Protein AF-A0A2V5MDM6-F1 (afdb_monomer_lite)

pLDDT: mean 81.7, std 13.27, range [51.66, 94.19]

Radius of gyration: 13.19 Å; chains: 1; bounding box: 29×19×34 Å

Secondary structure (DSSP, 8-state):
--HHHHHHHHHHHGGGEEEEEEEEEPPP--TT---TTTTSPEEEEEE-GGGHHHHHHHHHHHHHS---

Structure (mmCIF, N/CA/C/O backbone):
data_AF-A0A2V5MDM6-F1
#
_entry.id   AF-A0A2V5MDM6-F1
#
loop_
_atom_site.group_PDB
_atom_site.id
_atom_site.type_symbol
_atom_site.label_atom_id
_atom_site.label_alt_id
_atom_site.label_comp_id
_atom_site.label_asym_id
_atom_site.label_entity_id
_atom_site.label_seq_id
_atom_site.pdbx_PDB_ins_code
_atom_site.Cartn_x
_atom_site.Cartn_y
_atom_site.Cartn_z
_atom_site.occupancy
_atom_site.B_iso_or_equiv
_atom_site.auth_seq_id
_atom_site.auth_comp_id
_atom_site.auth_asym_id
_atom_site.auth_atom_id
_atom_site.pdbx_PDB_model_num
ATOM 1 N N . MET A 1 1 ? 12.002 -0.145 -7.809 1.00 73.88 1 MET A N 1
ATOM 2 C CA . MET A 1 1 ? 11.533 -0.564 -6.456 1.00 73.88 1 MET A CA 1
ATOM 3 C C . MET A 1 1 ? 11.679 -2.070 -6.363 1.00 73.88 1 MET A C 1
ATOM 5 O O . MET A 1 1 ? 11.231 -2.751 -7.280 1.00 73.88 1 MET A O 1
ATOM 9 N N . SER A 1 2 ? 12.335 -2.575 -5.317 1.00 83.19 2 SER A N 1
ATOM 10 C CA . SER A 1 2 ? 12.591 -4.013 -5.154 1.00 83.19 2 SER A CA 1
ATOM 11 C C . SER A 1 2 ? 11.336 -4.794 -4.736 1.00 83.19 2 SER A C 1
ATOM 13 O O . SER A 1 2 ? 10.391 -4.230 -4.181 1.00 83.19 2 SER A O 1
ATOM 15 N N . ASN A 1 3 ? 11.344 -6.113 -4.963 1.00 84.94 3 ASN A N 1
ATOM 16 C CA . ASN A 1 3 ? 10.265 -7.009 -4.526 1.00 84.94 3 ASN A CA 1
ATOM 17 C C . ASN A 1 3 ? 10.095 -7.012 -2.996 1.00 84.94 3 ASN A C 1
ATOM 19 O O . ASN A 1 3 ? 8.977 -7.099 -2.499 1.00 84.94 3 ASN A O 1
ATOM 23 N N . GLU A 1 4 ? 11.190 -6.862 -2.248 1.00 87.25 4 GLU A N 1
ATOM 24 C CA . GLU A 1 4 ? 11.172 -6.783 -0.782 1.00 87.25 4 GLU A CA 1
ATOM 25 C C . GLU A 1 4 ? 10.467 -5.516 -0.288 1.00 87.25 4 GLU A C 1
ATOM 27 O O . GLU A 1 4 ? 9.581 -5.593 0.561 1.00 87.25 4 GLU A O 1
ATOM 32 N N . ALA A 1 5 ? 10.788 -4.358 -0.877 1.00 86.38 5 ALA A N 1
ATOM 33 C CA . ALA A 1 5 ? 10.114 -3.099 -0.561 1.00 86.38 5 ALA A CA 1
ATOM 34 C C . ALA A 1 5 ? 8.613 -3.163 -0.885 1.00 86.38 5 ALA A C 1
ATOM 36 O O . ALA A 1 5 ? 7.785 -2.570 -0.194 1.00 86.38 5 ALA A O 1
ATOM 37 N N . PHE A 1 6 ? 8.248 -3.922 -1.919 1.00 88.31 6 PHE A N 1
ATOM 38 C CA . PHE A 1 6 ? 6.856 -4.138 -2.283 1.00 88.31 6 PHE A CA 1
ATOM 39 C C . PHE A 1 6 ? 6.094 -5.032 -1.301 1.00 88.31 6 PHE A C 1
ATOM 41 O O . PHE A 1 6 ? 4.949 -4.735 -0.949 1.00 88.31 6 PHE A O 1
ATOM 48 N N . ALA A 1 7 ? 6.724 -6.114 -0.842 1.00 90.81 7 ALA A N 1
ATOM 49 C CA . ALA A 1 7 ? 6.157 -6.982 0.182 1.00 90.81 7 ALA A CA 1
ATOM 50 C C . ALA A 1 7 ? 5.972 -6.224 1.510 1.00 90.81 7 ALA A C 1
ATOM 52 O O . ALA A 1 7 ? 4.922 -6.339 2.144 1.00 90.81 7 ALA A O 1
ATOM 53 N N . ASP A 1 8 ? 6.943 -5.385 1.891 1.00 91.25 8 ASP A N 1
ATOM 54 C CA . ASP A 1 8 ? 6.846 -4.515 3.070 1.00 91.25 8 ASP A CA 1
ATOM 55 C C . ASP A 1 8 ? 5.664 -3.536 2.974 1.00 91.25 8 ASP A C 1
ATOM 57 O O . ASP A 1 8 ? 4.868 -3.420 3.909 1.00 91.25 8 ASP A O 1
ATOM 61 N N . LEU A 1 9 ? 5.486 -2.890 1.816 1.00 91.50 9 LEU A N 1
ATOM 62 C CA . LEU A 1 9 ? 4.341 -2.013 1.547 1.00 91.50 9 LEU A CA 1
ATOM 63 C C . LEU A 1 9 ? 3.005 -2.739 1.750 1.00 91.50 9 LEU A C 1
ATOM 65 O O . LEU A 1 9 ? 2.121 -2.223 2.438 1.00 91.50 9 LEU A O 1
ATOM 69 N N . ASN A 1 10 ? 2.866 -3.946 1.200 1.00 93.12 10 ASN A N 1
ATOM 70 C CA . ASN A 1 10 ? 1.653 -4.744 1.359 1.00 93.12 10 ASN A CA 1
ATOM 71 C C . ASN A 1 10 ? 1.383 -5.127 2.818 1.00 93.12 10 ASN A C 1
ATOM 73 O O . ASN A 1 10 ? 0.243 -5.039 3.271 1.00 93.12 10 ASN A O 1
ATOM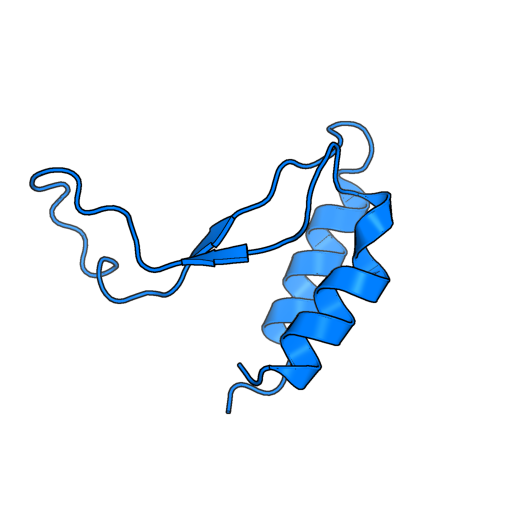 77 N N . ASN A 1 11 ? 2.420 -5.468 3.584 1.00 93.62 11 ASN A N 1
ATOM 78 C CA . ASN A 1 11 ? 2.276 -5.788 5.003 1.00 93.62 11 ASN A CA 1
ATOM 79 C C . ASN A 1 11 ? 1.869 -4.563 5.837 1.00 93.62 11 ASN A C 1
ATOM 81 O O . ASN A 1 11 ? 0.946 -4.641 6.649 1.00 93.62 11 ASN A O 1
ATOM 85 N N . ARG A 1 12 ? 2.517 -3.413 5.621 1.00 94.19 12 ARG A N 1
ATOM 86 C CA . ARG A 1 12 ? 2.321 -2.194 6.428 1.00 94.19 12 ARG A CA 1
ATOM 87 C C . ARG A 1 12 ? 1.010 -1.467 6.165 1.00 94.19 12 ARG A C 1
ATOM 89 O O . ARG A 1 12 ? 0.544 -0.743 7.047 1.00 94.19 12 ARG A O 1
ATOM 96 N N . PHE A 1 13 ? 0.456 -1.624 4.965 1.00 94.06 13 PHE A N 1
ATOM 97 C CA . PHE A 1 13 ? -0.723 -0.895 4.497 1.00 94.06 13 PHE A CA 1
ATOM 98 C C . PHE A 1 13 ? -1.904 -1.812 4.159 1.00 94.06 13 PHE A C 1
ATOM 100 O O . PHE A 1 13 ? -2.898 -1.354 3.601 1.00 94.06 13 PHE A O 1
ATOM 107 N N . ARG A 1 14 ? -1.872 -3.092 4.550 1.00 92.62 14 ARG A N 1
ATOM 108 C CA . ARG A 1 14 ? -3.020 -4.001 4.381 1.00 92.62 14 ARG A CA 1
ATOM 109 C C . ARG A 1 14 ? -4.301 -3.451 5.004 1.00 92.62 14 ARG A C 1
ATOM 111 O O . ARG A 1 14 ? -5.391 -3.649 4.481 1.00 92.62 14 ARG A O 1
ATOM 118 N N . ASP A 1 15 ? -4.161 -2.724 6.108 1.00 91.81 15 ASP A N 1
ATOM 119 C CA . ASP A 1 15 ? -5.267 -2.155 6.869 1.00 91.81 15 ASP A CA 1
ATOM 120 C C . ASP A 1 15 ? -6.045 -1.069 6.106 1.00 91.81 15 ASP A C 1
ATOM 122 O O . ASP A 1 15 ? -7.189 -0.777 6.451 1.00 91.81 15 ASP A O 1
ATOM 126 N N . ILE A 1 16 ? -5.452 -0.476 5.065 1.00 92.25 16 ILE A N 1
ATOM 127 C CA . ILE A 1 16 ? -6.116 0.540 4.243 1.00 92.25 16 ILE A CA 1
ATOM 128 C C . ILE A 1 16 ? -6.749 -0.015 2.978 1.00 92.25 16 ILE A C 1
ATOM 130 O O . ILE A 1 16 ? -7.396 0.743 2.256 1.00 92.25 16 ILE A O 1
ATOM 134 N N . LEU A 1 17 ? -6.594 -1.309 2.709 1.00 91.62 17 LEU A N 1
ATOM 135 C CA . LEU A 1 17 ? -7.150 -1.958 1.533 1.00 91.62 17 LEU A CA 1
ATOM 136 C C . LEU A 1 17 ? -8.555 -2.471 1.838 1.00 91.62 17 LEU A C 1
ATOM 138 O O . LEU A 1 17 ? -8.785 -3.166 2.822 1.00 91.62 17 LEU A O 1
ATOM 142 N N . ARG A 1 18 ? -9.514 -2.143 0.971 1.00 89.56 18 ARG A N 1
ATOM 143 C CA . ARG A 1 18 ? -10.876 -2.685 1.049 1.00 89.56 18 ARG A CA 1
ATOM 144 C C . ARG A 1 18 ? -10.897 -4.180 0.723 1.00 89.56 18 ARG A C 1
ATOM 146 O O . ARG A 1 18 ? -11.696 -4.913 1.292 1.00 89.56 18 ARG A O 1
ATOM 153 N N . ALA A 1 19 ? -10.060 -4.598 -0.219 1.00 87.50 19 ALA A N 1
ATOM 154 C CA . ALA A 1 19 ? -9.885 -5.976 -0.649 1.00 87.50 19 ALA A CA 1
ATOM 155 C C . ALA A 1 19 ? -8.551 -6.113 -1.398 1.00 87.50 19 ALA A C 1
ATOM 157 O O . ALA A 1 19 ? -8.047 -5.128 -1.946 1.00 87.50 19 ALA A O 1
ATOM 158 N N . GLY A 1 20 ? -8.030 -7.340 -1.459 1.00 89.69 20 GLY A N 1
ATOM 159 C CA . GLY A 1 20 ? -6.827 -7.672 -2.220 1.00 89.69 20 GLY A CA 1
ATOM 160 C C . GLY A 1 20 ? -5.541 -7.109 -1.617 1.00 89.69 20 GLY A C 1
ATOM 161 O O . GLY A 1 20 ? -5.410 -6.975 -0.400 1.00 89.69 20 GLY A O 1
ATOM 162 N N . GLU A 1 21 ? -4.599 -6.804 -2.502 1.00 91.75 21 GLU A N 1
ATOM 163 C CA . GLU A 1 21 ? -3.257 -6.317 -2.201 1.00 91.75 21 GLU A CA 1
ATOM 164 C C . GLU A 1 21 ? -2.903 -5.153 -3.139 1.00 91.75 21 GLU A C 1
ATOM 166 O O . GLU A 1 21 ? -3.553 -4.934 -4.165 1.00 91.75 21 GLU A O 1
ATOM 171 N N . ILE A 1 22 ? -1.883 -4.380 -2.781 1.00 91.19 22 ILE A N 1
ATOM 172 C CA . ILE A 1 22 ? -1.261 -3.427 -3.694 1.00 91.19 22 ILE A CA 1
ATOM 173 C C . ILE A 1 22 ? -0.570 -4.250 -4.779 1.00 91.19 22 ILE A C 1
ATOM 175 O O . ILE A 1 22 ? 0.264 -5.094 -4.460 1.00 91.19 22 ILE A O 1
ATOM 179 N N . VAL A 1 23 ? -0.898 -3.995 -6.049 1.00 89.75 23 VAL A N 1
ATOM 180 C CA . VAL A 1 23 ? -0.278 -4.645 -7.216 1.00 89.75 23 VAL A CA 1
ATOM 181 C C . VAL A 1 23 ? 0.460 -3.618 -8.073 1.00 89.75 23 VAL A C 1
ATOM 183 O O . VAL A 1 23 ? -0.045 -2.521 -8.310 1.00 89.75 23 VAL A O 1
ATOM 186 N N . GLN A 1 24 ? 1.651 -3.968 -8.564 1.00 86.50 24 GLN A N 1
ATOM 187 C CA . GLN A 1 24 ? 2.361 -3.162 -9.555 1.00 86.50 24 GLN A CA 1
ATOM 188 C C . GLN A 1 24 ? 2.023 -3.676 -10.960 1.00 86.50 24 GLN A C 1
ATOM 190 O O . GLN A 1 24 ? 2.146 -4.875 -11.244 1.00 86.50 24 GLN A O 1
ATOM 195 N N . ARG A 1 25 ? 1.571 -2.784 -11.844 1.00 81.50 25 ARG A N 1
ATOM 196 C CA . ARG A 1 25 ? 1.225 -3.100 -13.237 1.00 81.50 25 ARG A CA 1
ATOM 197 C C . ARG A 1 25 ? 1.694 -1.985 -14.165 1.00 81.50 25 ARG A C 1
ATOM 199 O O . ARG A 1 25 ? 1.746 -0.822 -13.772 1.00 81.50 25 ARG A O 1
ATOM 206 N N . VAL A 1 26 ? 2.039 -2.351 -15.396 1.00 70.69 26 VAL A N 1
ATOM 207 C CA . VAL A 1 26 ? 2.188 -1.374 -16.483 1.00 70.69 26 VAL A CA 1
ATOM 208 C C . VAL A 1 26 ? 0.802 -0.805 -16.781 1.00 70.69 26 VAL A C 1
ATOM 210 O O . VAL A 1 26 ? -0.203 -1.489 -16.554 1.00 70.69 26 VAL A O 1
ATOM 213 N N . ALA A 1 27 ? 0.734 0.457 -17.209 1.00 64.25 27 ALA A N 1
ATOM 214 C CA . ALA A 1 27 ? -0.525 1.059 -17.621 1.00 64.25 27 ALA A CA 1
ATOM 215 C C . ALA A 1 27 ? -1.241 0.118 -18.610 1.00 64.25 27 ALA A C 1
ATOM 217 O O . ALA A 1 27 ? -0.603 -0.340 -19.561 1.00 64.25 27 ALA A O 1
ATOM 218 N N . PRO A 1 28 ? -2.527 -0.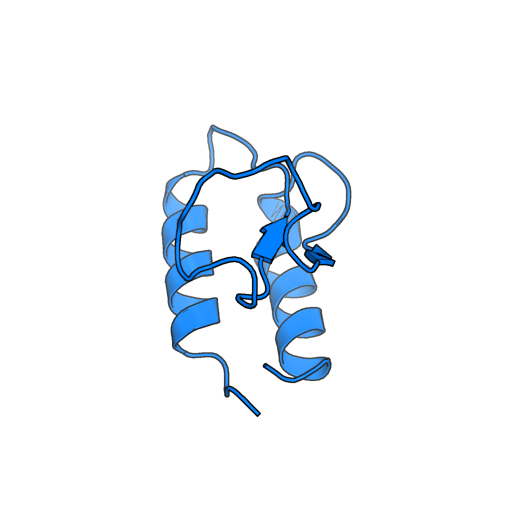226 -18.400 1.00 59.62 28 PRO A N 1
ATOM 219 C CA . PRO A 1 28 ? -3.268 -0.921 -19.440 1.00 59.62 28 PRO A CA 1
ATOM 220 C C . PRO A 1 28 ? -3.252 -0.013 -20.667 1.00 59.62 28 PRO A C 1
ATOM 222 O O . PRO A 1 28 ? -3.612 1.159 -20.547 1.00 59.62 28 PRO A O 1
ATOM 225 N N . GLY A 1 29 ? -2.780 -0.533 -21.802 1.00 59.78 29 GLY A N 1
ATOM 226 C CA . GLY A 1 29 ? -2.770 0.193 -23.066 1.00 59.78 29 GLY A CA 1
ATOM 227 C C . GLY A 1 29 ? -4.201 0.566 -23.424 1.00 59.78 29 GLY A C 1
ATOM 228 O O . GLY A 1 29 ? -4.949 -0.263 -23.934 1.00 59.78 29 GLY A O 1
ATOM 229 N N . LYS A 1 30 ? -4.609 1.780 -23.066 1.00 52.91 30 LYS A N 1
ATOM 230 C CA . LYS A 1 30 ? -5.824 2.408 -23.560 1.00 52.91 30 LYS A CA 1
ATOM 231 C C . LYS A 1 30 ? -5.388 3.466 -24.556 1.00 52.91 30 LYS A C 1
ATOM 233 O O . LYS A 1 30 ? -4.434 4.194 -24.300 1.00 52.91 30 LYS A O 1
ATOM 238 N N . GLU A 1 31 ? -6.066 3.428 -25.690 1.00 51.66 31 GLU A N 1
ATOM 239 C CA . GLU A 1 31 ? -5.814 4.175 -26.913 1.00 51.66 31 GLU A CA 1
ATOM 240 C C . GLU A 1 31 ? -5.492 5.650 -26.623 1.00 51.66 31 GLU A C 1
ATOM 242 O O . GLU A 1 31 ? -6.305 6.363 -26.047 1.00 51.66 31 GLU A O 1
ATOM 247 N N . ASP A 1 32 ? -4.279 6.058 -26.999 1.00 55.78 32 ASP A N 1
ATOM 248 C CA . ASP A 1 32 ? -3.889 7.423 -27.371 1.00 55.78 32 ASP A CA 1
ATOM 249 C C . ASP A 1 32 ? -4.240 8.592 -26.422 1.00 55.78 32 ASP A C 1
ATOM 251 O O . ASP A 1 32 ? -4.450 9.721 -26.859 1.00 55.78 32 ASP A O 1
ATOM 255 N N . ASP A 1 33 ? -4.219 8.383 -25.102 1.00 53.12 33 ASP A N 1
ATOM 256 C CA . ASP A 1 33 ? -4.058 9.502 -24.161 1.00 53.12 33 ASP A CA 1
ATOM 257 C C . ASP A 1 33 ? -2.570 9.888 -24.177 1.00 53.12 33 ASP A C 1
ATOM 259 O O . ASP A 1 33 ? -1.797 9.356 -23.381 1.00 53.1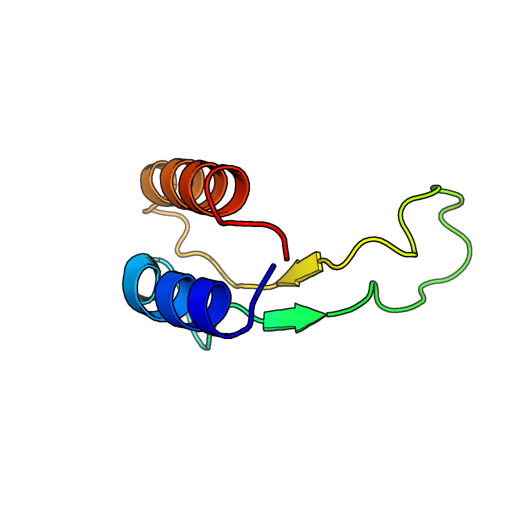2 33 ASP A O 1
ATOM 263 N N . GLY A 1 34 ? -2.165 10.735 -25.133 1.00 53.78 34 GLY A N 1
ATOM 264 C CA . GLY A 1 34 ? -0.793 11.165 -25.462 1.00 53.78 34 GLY A CA 1
ATOM 265 C C . GLY A 1 34 ? 0.040 11.760 -24.314 1.00 53.78 34 GLY A C 1
ATOM 266 O O . GLY A 1 34 ? 0.491 12.900 -24.377 1.00 53.78 34 GLY A O 1
ATOM 267 N N . PHE A 1 35 ? 0.266 10.983 -23.260 1.00 59.09 35 PHE A N 1
ATOM 268 C CA . PHE A 1 35 ? 1.060 11.318 -22.093 1.00 59.09 35 PHE A CA 1
ATOM 269 C C . PHE A 1 35 ? 2.293 10.420 -22.050 1.00 59.09 35 PHE A C 1
ATOM 271 O O . PHE A 1 35 ? 2.185 9.195 -22.111 1.00 59.09 35 PHE A O 1
ATOM 278 N N . GLU A 1 36 ? 3.459 11.022 -21.812 1.00 60.88 36 GLU A N 1
ATOM 279 C CA . GLU A 1 36 ? 4.775 10.368 -21.666 1.00 60.88 36 G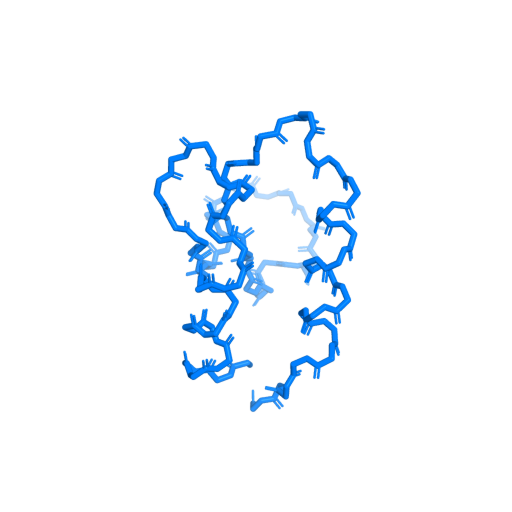LU A CA 1
ATOM 280 C C . GLU A 1 36 ? 4.902 9.451 -20.424 1.00 60.88 36 GLU A C 1
ATOM 282 O O . GLU A 1 36 ? 5.979 9.224 -19.884 1.00 60.88 36 GLU A O 1
ATOM 287 N N . THR A 1 37 ? 3.785 8.929 -19.916 1.00 63.66 37 THR A N 1
ATOM 288 C CA . THR A 1 37 ? 3.695 8.147 -18.675 1.00 63.66 37 THR A CA 1
ATOM 289 C C . THR A 1 37 ? 3.312 6.686 -18.908 1.00 63.66 37 THR A C 1
ATOM 291 O O . THR A 1 37 ? 3.071 5.955 -17.944 1.00 63.66 37 THR A O 1
ATOM 294 N N . LEU A 1 38 ? 3.253 6.246 -20.169 1.00 65.12 38 LEU A N 1
ATOM 295 C CA . LEU A 1 38 ? 2.925 4.865 -20.543 1.00 65.12 38 LEU A CA 1
ATOM 296 C C . LEU A 1 38 ? 3.917 3.854 -19.946 1.00 65.12 38 LEU A C 1
ATOM 298 O O . LEU A 1 38 ? 3.499 2.809 -19.446 1.00 65.12 38 LEU A O 1
ATOM 302 N N . ASP A 1 39 ? 5.200 4.217 -19.890 1.00 69.81 39 ASP A N 1
ATOM 303 C CA . ASP A 1 39 ? 6.267 3.362 -19.354 1.00 69.81 39 ASP A CA 1
ATOM 304 C C . ASP A 1 39 ? 6.351 3.372 -17.818 1.00 69.81 39 ASP A C 1
ATOM 306 O O . ASP A 1 39 ? 7.067 2.569 -17.209 1.00 69.81 39 ASP A O 1
ATOM 310 N N . LEU A 1 40 ? 5.603 4.258 -17.150 1.00 75.56 40 LEU A N 1
ATOM 311 C CA . LEU A 1 40 ? 5.622 4.343 -15.696 1.00 75.56 40 LEU A CA 1
ATOM 312 C C . LEU A 1 40 ? 4.807 3.206 -15.080 1.00 75.56 40 LEU A C 1
ATOM 314 O O . LEU A 1 40 ? 3.599 3.056 -15.289 1.00 75.56 40 LEU A O 1
ATOM 318 N N . ARG A 1 41 ? 5.475 2.420 -14.232 1.00 79.50 41 ARG A N 1
ATOM 319 C CA . ARG A 1 41 ? 4.823 1.375 -13.441 1.00 79.50 41 ARG A CA 1
ATOM 320 C C . ARG A 1 41 ? 3.844 1.997 -12.447 1.00 79.50 41 ARG A C 1
ATOM 322 O O . ARG A 1 41 ? 4.230 2.811 -11.611 1.00 79.50 41 ARG A O 1
ATOM 329 N N . ARG A 1 42 ? 2.588 1.554 -12.485 1.00 85.12 42 ARG A N 1
ATOM 330 C CA . ARG A 1 42 ? 1.508 2.031 -11.615 1.00 85.12 42 ARG A CA 1
ATOM 331 C C . ARG A 1 42 ? 1.303 1.082 -10.442 1.00 85.12 42 ARG A C 1
ATOM 333 O O . ARG A 1 42 ? 1.407 -0.136 -10.593 1.00 85.12 42 ARG A O 1
ATOM 340 N N . LEU A 1 43 ? 0.973 1.647 -9.285 1.00 88.38 43 LEU A N 1
ATOM 341 C CA . LEU A 1 43 ? 0.472 0.905 -8.132 1.00 88.38 43 LEU A CA 1
ATOM 342 C C . LEU A 1 43 ? -1.055 0.957 -8.143 1.00 88.38 43 LEU A C 1
ATOM 344 O O . LEU A 1 43 ? -1.638 2.039 -8.151 1.00 88.38 43 LEU A O 1
ATOM 348 N N . ILE A 1 44 ? -1.694 -0.208 -8.158 1.00 88.06 44 ILE A N 1
ATOM 349 C CA . ILE A 1 44 ? -3.150 -0.349 -8.195 1.00 88.06 44 ILE A CA 1
ATOM 350 C C . ILE A 1 44 ? -3.596 -0.983 -6.882 1.00 88.06 44 ILE A C 1
ATOM 352 O O . ILE A 1 44 ? -3.072 -2.018 -6.476 1.00 88.06 44 ILE A O 1
ATOM 356 N N . PHE A 1 45 ? -4.558 -0.351 -6.215 1.00 90.81 45 PHE A N 1
ATOM 357 C CA . PHE A 1 45 ? -5.168 -0.843 -4.985 1.00 90.81 45 PHE A CA 1
ATOM 358 C C . PHE A 1 45 ? -6.511 -0.146 -4.736 1.00 90.81 45 PHE A C 1
ATOM 360 O O . PHE A 1 45 ? -6.767 0.934 -5.268 1.00 90.81 45 PHE A O 1
ATOM 367 N N . THR A 1 46 ? -7.373 -0.749 -3.913 1.00 90.88 46 THR A N 1
ATOM 368 C CA . THR A 1 46 ? -8.681 -0.168 -3.562 1.00 90.88 46 THR A CA 1
ATOM 369 C C . THR A 1 46 ? -8.667 0.324 -2.115 1.00 90.88 46 THR A C 1
ATOM 371 O O . THR A 1 46 ? -8.765 -0.505 -1.208 1.00 90.88 46 THR A O 1
ATOM 374 N N . PRO A 1 47 ? -8.565 1.641 -1.855 1.00 90.19 47 PRO A N 1
ATOM 375 C CA . PRO A 1 47 ? -8.479 2.148 -0.494 1.00 90.19 47 PRO A CA 1
ATOM 376 C C . PRO A 1 47 ? -9.833 2.177 0.231 1.00 90.19 47 PRO A C 1
ATOM 378 O O . PRO A 1 47 ? -10.895 2.407 -0.357 1.00 90.19 47 PRO A O 1
ATOM 381 N N . ILE A 1 48 ? -9.795 2.029 1.553 1.00 91.38 48 ILE A N 1
ATOM 382 C CA . ILE A 1 48 ? -10.910 2.356 2.443 1.00 91.38 48 ILE A CA 1
ATOM 383 C C . ILE A 1 48 ? -10.984 3.882 2.575 1.00 91.38 48 ILE A C 1
ATOM 385 O O . ILE A 1 48 ? -10.095 4.509 3.149 1.00 91.38 48 ILE A O 1
ATOM 389 N N . ARG A 1 49 ? -12.070 4.489 2.077 1.00 85.88 49 ARG A N 1
ATOM 390 C CA . ARG A 1 49 ? -12.234 5.956 2.006 1.00 85.88 49 ARG A CA 1
ATOM 391 C C . ARG A 1 49 ? -12.050 6.683 3.344 1.00 85.88 49 ARG A C 1
ATOM 393 O O . ARG A 1 49 ? -11.527 7.788 3.354 1.00 85.88 49 ARG A O 1
ATOM 400 N N . SER A 1 50 ? -12.435 6.067 4.463 1.00 90.44 50 SER A N 1
ATOM 401 C CA . SER A 1 50 ? -12.300 6.669 5.798 1.00 90.44 50 SER A CA 1
ATOM 402 C C . SER A 1 50 ? -10.857 6.729 6.320 1.00 90.44 50 SER A C 1
ATOM 404 O O . SER A 1 50 ? -10.607 7.391 7.321 1.00 90.44 50 SER A O 1
ATOM 406 N N . ARG A 1 51 ? -9.889 6.080 5.655 1.00 87.62 51 ARG A N 1
ATOM 407 C CA . ARG A 1 51 ? -8.477 6.012 6.078 1.00 87.62 51 ARG A CA 1
ATOM 408 C C . ARG A 1 51 ? -7.558 6.902 5.232 1.00 87.62 51 ARG A C 1
ATOM 410 O O . ARG A 1 51 ? -6.414 6.545 4.960 1.00 87.62 51 ARG A O 1
ATOM 417 N N . PHE A 1 52 ? -8.039 8.076 4.821 1.00 83.44 52 PHE A N 1
ATOM 418 C CA . PHE A 1 52 ? -7.306 8.971 3.914 1.00 83.44 52 PHE A CA 1
ATOM 419 C C . PHE A 1 52 ? -5.948 9.451 4.463 1.00 83.44 52 PHE A C 1
ATOM 421 O O . PHE A 1 52 ? -4.982 9.548 3.714 1.00 83.44 52 PHE A O 1
ATOM 428 N N . GLY A 1 53 ? -5.809 9.657 5.777 1.00 89.56 53 GLY A N 1
ATOM 429 C CA . GLY A 1 53 ? -4.510 10.013 6.370 1.00 89.56 53 GLY A CA 1
ATOM 430 C C . GLY A 1 53 ? -3.423 8.951 6.141 1.00 89.56 53 GLY A C 1
ATOM 431 O O . GLY A 1 53 ? -2.261 9.278 5.907 1.00 89.56 53 GLY A O 1
ATOM 432 N N . ARG A 1 54 ? -3.799 7.666 6.115 1.00 92.50 54 ARG A N 1
ATOM 433 C CA . ARG A 1 54 ? -2.862 6.565 5.846 1.00 92.50 54 ARG A CA 1
ATOM 434 C C . ARG A 1 54 ? -2.463 6.471 4.371 1.00 92.50 54 ARG A C 1
ATOM 436 O O . ARG A 1 54 ? -1.360 6.014 4.094 1.00 92.50 54 ARG A O 1
ATOM 443 N N . LEU A 1 55 ? -3.285 6.961 3.437 1.00 90.19 55 LEU A N 1
ATOM 444 C CA . LEU A 1 55 ? -2.882 7.108 2.029 1.00 90.19 55 LEU A CA 1
ATOM 445 C C . LEU A 1 55 ? -1.686 8.059 1.891 1.00 90.19 55 LEU A C 1
ATOM 447 O O . LEU A 1 55 ? -0.771 7.780 1.121 1.00 90.19 55 LEU A O 1
ATOM 451 N N . ARG A 1 56 ? -1.639 9.145 2.674 1.00 91.19 56 ARG A N 1
ATOM 452 C CA . ARG A 1 56 ? -0.480 10.049 2.668 1.00 91.19 56 ARG A CA 1
ATOM 453 C C . ARG A 1 56 ? 0.792 9.339 3.136 1.00 91.19 56 ARG A C 1
ATOM 455 O O . ARG A 1 56 ? 1.819 9.474 2.476 1.00 91.19 56 ARG A O 1
ATOM 462 N N . GLN A 1 57 ? 0.696 8.546 4.206 1.00 93.25 57 GLN A N 1
ATOM 463 C CA . GLN A 1 57 ? 1.810 7.738 4.720 1.00 93.25 57 GLN A CA 1
ATOM 464 C C . GLN A 1 57 ? 2.268 6.664 3.724 1.00 93.25 57 GLN A C 1
ATOM 466 O O . GLN A 1 57 ? 3.460 6.383 3.642 1.00 93.25 57 GLN A O 1
ATOM 471 N N . LEU A 1 58 ? 1.340 6.076 2.959 1.00 92.69 58 LEU A N 1
ATOM 472 C CA . LEU A 1 58 ? 1.667 5.149 1.874 1.00 92.69 58 LEU A CA 1
ATOM 473 C C . LEU A 1 58 ? 2.538 5.843 0.819 1.00 92.69 58 LEU A C 1
ATOM 475 O O . LEU A 1 58 ? 3.568 5.301 0.430 1.00 92.69 58 LEU A O 1
ATOM 479 N N . ILE A 1 59 ? 2.164 7.055 0.403 1.00 90.31 59 ILE A N 1
ATOM 480 C CA . ILE A 1 59 ? 2.944 7.853 -0.554 1.00 90.31 59 ILE A CA 1
ATOM 481 C C . ILE A 1 59 ? 4.345 8.157 -0.001 1.00 90.31 59 ILE A C 1
ATOM 483 O O . ILE A 1 59 ? 5.329 7.995 -0.718 1.00 90.31 59 ILE A O 1
ATOM 487 N N . ASP A 1 60 ? 4.464 8.530 1.278 1.00 92.69 60 ASP A N 1
ATOM 488 C CA . ASP A 1 6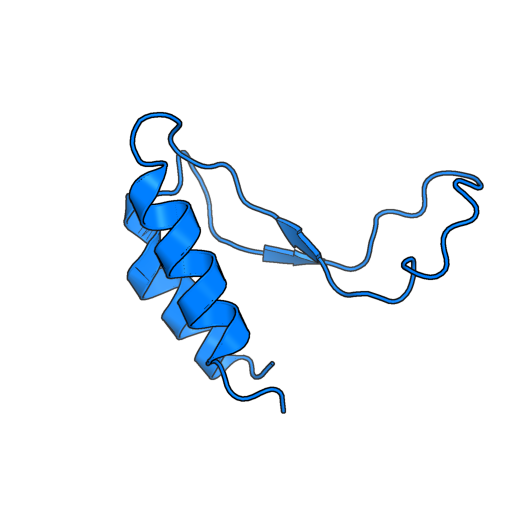0 ? 5.775 8.770 1.903 1.00 92.69 60 ASP A CA 1
ATOM 489 C C . ASP A 1 60 ? 6.638 7.504 1.956 1.00 92.69 60 ASP A C 1
ATOM 491 O O . ASP A 1 60 ? 7.838 7.559 1.685 1.00 92.69 60 ASP A O 1
ATOM 495 N N . ALA A 1 61 ? 6.031 6.352 2.256 1.00 91.56 61 ALA A N 1
ATOM 496 C CA . ALA A 1 61 ? 6.715 5.065 2.260 1.00 91.56 61 ALA A CA 1
ATOM 497 C C . ALA A 1 61 ? 7.188 4.660 0.857 1.00 91.56 61 ALA A C 1
ATOM 499 O O . ALA A 1 61 ? 8.297 4.150 0.727 1.00 91.56 61 ALA A O 1
ATOM 500 N N . ILE A 1 62 ? 6.394 4.927 -0.185 1.00 90.00 62 ILE A N 1
ATOM 501 C CA . ILE A 1 62 ? 6.787 4.710 -1.584 1.00 90.00 62 ILE A CA 1
ATOM 502 C C . ILE A 1 62 ? 7.984 5.596 -1.939 1.00 90.00 62 ILE A C 1
ATOM 504 O O . ILE A 1 62 ? 8.995 5.085 -2.413 1.00 90.00 62 ILE A O 1
ATOM 508 N N . ASN A 1 63 ? 7.901 6.899 -1.661 1.00 89.06 63 ASN A N 1
ATOM 509 C CA . ASN A 1 63 ? 8.958 7.861 -1.994 1.00 89.06 63 ASN A CA 1
ATOM 510 C C . ASN A 1 63 ? 10.264 7.602 -1.227 1.00 89.06 63 ASN A C 1
ATOM 512 O O . ASN A 1 63 ? 11.341 7.917 -1.720 1.00 89.06 63 ASN A O 1
ATOM 516 N N . SER A 1 64 ? 10.164 7.024 -0.027 1.00 88.31 64 SER A N 1
ATOM 517 C CA . SER A 1 64 ? 11.314 6.658 0.811 1.00 88.31 64 SER A CA 1
ATOM 518 C C . SER A 1 64 ? 11.827 5.240 0.538 1.00 88.31 64 SER A C 1
ATOM 520 O O . SER A 1 64 ? 12.878 4.853 1.051 1.00 88.31 64 SER A O 1
ATOM 522 N N . SER A 1 65 ? 11.082 4.431 -0.225 1.00 83.50 65 SER A N 1
ATOM 523 C CA . SER A 1 65 ? 11.495 3.074 -0.573 1.00 83.50 65 SER A CA 1
ATOM 524 C C . SER A 1 65 ? 12.678 3.128 -1.533 1.00 83.50 65 SER A C 1
ATOM 526 O O . SER A 1 65 ? 12.720 3.947 -2.450 1.00 83.50 65 SER A O 1
ATOM 528 N N . ARG A 1 66 ? 13.663 2.246 -1.337 1.00 69.50 66 ARG A N 1
ATOM 529 C CA . ARG A 1 66 ? 14.811 2.183 -2.241 1.00 69.50 66 ARG A CA 1
ATOM 530 C C . ARG A 1 66 ? 14.326 1.745 -3.625 1.00 69.50 66 ARG A C 1
ATOM 532 O O . ARG A 1 66 ? 13.923 0.596 -3.842 1.00 69.50 66 ARG A O 1
ATOM 539 N N . THR A 1 67 ? 14.378 2.660 -4.580 1.00 62.94 67 THR A N 1
ATOM 540 C CA . THR A 1 67 ? 14.300 2.346 -6.001 1.00 62.94 67 THR A CA 1
ATOM 541 C C . THR A 1 67 ? 15.593 1.634 -6.387 1.00 62.94 67 THR A C 1
ATOM 543 O O . THR A 1 67 ? 16.608 2.268 -6.640 1.00 62.94 67 THR A O 1
ATOM 546 N N . ALA A 1 68 ? 15.565 0.298 -6.327 1.00 52.56 68 ALA A N 1
ATOM 547 C CA . ALA A 1 68 ? 16.428 -0.530 -7.168 1.00 52.56 68 ALA A CA 1
ATOM 548 C C . ALA A 1 68 ? 16.131 -0.234 -8.637 1.00 52.56 68 ALA A C 1
ATOM 550 O O . ALA A 1 68 ? 14.913 -0.043 -8.923 1.00 52.56 68 ALA A O 1
#

Foldseek 3Di:
DDPVLQV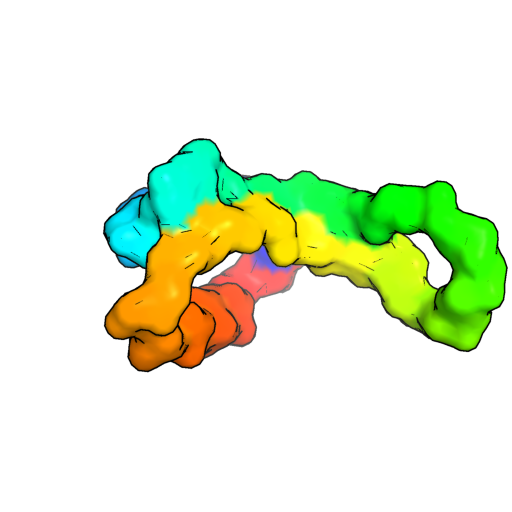VLQVVCVVFAPDDTWDWDQPDDDPDPPDPCNRPIDTDTHGDPVPVVVVVVSVVSVVPDDDD

Sequence (68 aa):
MSNEAFADLNNRFRDILRAGEIVQRVAPGKEDDGFETLDLRRLIFTPIRSRFGRLRQLIDAINSSRTA